Protein AF-A0A9E3WRV5-F1 (afdb_monomer)

Mean predicted aligned error: 11.71 Å

Radius of gyration: 18.91 Å; Cα contacts (8 Å, |Δi|>4): 228; chains: 1; bounding box: 43×29×55 Å

Nearest PDB structures (foldseek):
  6a8j-assembly2_B  TM=4.230E-01  e=2.721E+00  Vibrio vulnificus CMCP6
  7ctg-assembly1_C  TM=2.902E-01  e=8.979E+00  Homo sapiens
  6a7h-assembly3_C  TM=2.478E-01  e=7.919E+00  Vibrio vulnificus CMCP6

pLDDT: mean 77.89, std 11.65, range [31.92, 94.94]

Structure (mmCIF, N/CA/C/O backbone):
data_AF-A0A9E3WRV5-F1
#
_entry.id   AF-A0A9E3WRV5-F1
#
loop_
_atom_site.group_PDB
_atom_site.id
_atom_site.type_symbol
_atom_site.label_atom_id
_atom_site.label_alt_id
_atom_site.label_comp_id
_atom_site.label_asym_id
_atom_site.label_entity_id
_atom_site.label_seq_id
_atom_site.pdbx_PDB_ins_code
_atom_site.Cartn_x
_atom_site.Cartn_y
_atom_site.Cartn_z
_atom_site.occupancy
_atom_site.B_iso_or_equiv
_atom_site.auth_seq_id
_atom_site.auth_comp_id
_atom_site.auth_asym_id
_atom_site.auth_atom_id
_atom_site.pdbx_PDB_model_num
ATOM 1 N N . MET A 1 1 ? -12.902 11.807 23.029 1.00 71.88 1 MET A N 1
ATOM 2 C CA . MET A 1 1 ? -11.626 11.174 23.440 1.00 71.88 1 MET A CA 1
ATOM 3 C C . MET A 1 1 ? -11.431 9.796 22.808 1.00 71.88 1 MET A C 1
ATOM 5 O O . MET A 1 1 ? -10.416 9.598 22.161 1.00 71.88 1 MET A O 1
ATOM 9 N N . TRP A 1 2 ? -12.408 8.885 22.897 1.00 63.72 2 TRP A N 1
ATOM 10 C CA . TRP A 1 2 ? -12.327 7.531 22.317 1.00 63.72 2 TRP A CA 1
ATOM 11 C C . TRP A 1 2 ? -11.948 7.490 20.822 1.00 63.72 2 TRP A C 1
ATOM 13 O O . TRP A 1 2 ? -11.078 6.724 20.426 1.00 63.72 2 TRP A O 1
ATOM 23 N N . MET A 1 3 ? -12.528 8.393 20.022 1.00 65.38 3 MET A N 1
ATOM 24 C CA . MET A 1 3 ? -12.211 8.593 18.598 1.00 65.38 3 MET A CA 1
ATOM 25 C C . MET A 1 3 ? -10.709 8.819 18.340 1.00 65.38 3 MET A C 1
ATOM 27 O O . MET A 1 3 ? -10.126 8.177 17.474 1.00 65.38 3 MET A O 1
ATOM 31 N N . PHE A 1 4 ? -10.075 9.689 19.135 1.00 61.91 4 PHE A N 1
ATOM 32 C CA . PHE A 1 4 ? -8.654 10.028 19.013 1.00 61.91 4 PHE A CA 1
ATOM 33 C C . PHE A 1 4 ? -7.740 8.915 19.526 1.00 61.91 4 PHE A C 1
ATOM 35 O O . PHE A 1 4 ? -6.688 8.678 18.947 1.00 61.91 4 PHE A O 1
ATOM 42 N N . LEU A 1 5 ? -8.150 8.214 20.587 1.00 65.19 5 LEU A N 1
ATOM 43 C CA . LEU A 1 5 ? -7.368 7.118 21.164 1.00 65.19 5 LEU A CA 1
ATOM 44 C C . LEU A 1 5 ? -7.330 5.883 20.258 1.00 65.19 5 LEU A C 1
ATOM 46 O O . LEU A 1 5 ? -6.337 5.165 20.253 1.00 65.19 5 LEU A O 1
ATOM 50 N N . GLN A 1 6 ? -8.409 5.629 19.517 1.00 58.50 6 GLN A N 1
ATOM 51 C CA . GLN A 1 6 ? -8.554 4.425 18.694 1.00 58.50 6 GLN A CA 1
ATOM 52 C C . GLN A 1 6 ? -8.394 4.689 17.190 1.00 58.50 6 GLN A C 1
ATOM 54 O O . GLN A 1 6 ? -8.377 3.741 16.409 1.00 58.50 6 GLN A O 1
ATOM 59 N N . GLY A 1 7 ? -8.287 5.953 16.762 1.00 58.28 7 GLY A N 1
ATOM 60 C CA . GLY A 1 7 ? -8.178 6.306 15.342 1.00 58.28 7 GLY A CA 1
ATOM 61 C C . GLY A 1 7 ? -9.382 5.835 14.517 1.00 58.28 7 GLY A C 1
ATOM 62 O O . GLY A 1 7 ? -9.233 5.370 13.388 1.00 58.28 7 GLY A O 1
ATOM 63 N N . VAL A 1 8 ? -10.579 5.892 15.103 1.00 68.94 8 VAL A N 1
ATOM 64 C CA . VAL A 1 8 ? -11.831 5.447 14.472 1.00 68.94 8 VAL A CA 1
ATOM 65 C C . VAL A 1 8 ? -12.745 6.632 14.181 1.00 68.94 8 VAL A C 1
ATOM 67 O O . VAL A 1 8 ? -12.548 7.709 14.734 1.00 68.94 8 VAL A O 1
ATOM 70 N N . SER A 1 9 ? -13.758 6.448 13.331 1.00 71.38 9 SER A N 1
ATOM 71 C CA . SER A 1 9 ? -14.771 7.480 13.094 1.00 71.38 9 SER A CA 1
ATOM 72 C C . SER A 1 9 ? -15.600 7.762 14.356 1.00 71.38 9 SER A C 1
ATOM 74 O O . SER A 1 9 ? -15.643 6.960 15.294 1.00 71.38 9 SER A O 1
ATOM 76 N N . ASN A 1 10 ? -16.313 8.891 14.378 1.00 79.88 10 ASN A N 1
ATOM 77 C CA . ASN A 1 10 ? -17.213 9.223 15.487 1.00 79.88 10 ASN A CA 1
ATOM 78 C C . ASN A 1 10 ? -18.332 8.175 15.655 1.00 79.88 10 ASN A C 1
ATOM 80 O O . ASN A 1 10 ? -18.650 7.766 16.769 1.00 79.88 10 ASN A O 1
ATOM 84 N N . VAL A 1 11 ? -18.880 7.677 14.540 1.00 83.00 11 VAL A N 1
ATOM 85 C CA . VAL A 1 11 ? -19.922 6.639 14.538 1.00 83.00 11 VAL A CA 1
ATOM 86 C C . VAL A 1 11 ? -19.380 5.340 15.131 1.00 83.00 11 VAL A C 1
ATOM 88 O O . VAL A 1 11 ? -20.021 4.738 15.991 1.00 83.00 11 VAL A O 1
ATOM 91 N N . ARG A 1 12 ? -18.168 4.934 14.742 1.00 80.94 12 ARG A N 1
ATOM 92 C CA . ARG A 1 12 ? -17.513 3.745 15.289 1.00 80.94 12 ARG A CA 1
ATOM 93 C C . ARG A 1 12 ? -17.199 3.893 16.774 1.00 80.94 12 ARG A C 1
ATOM 95 O O . ARG A 1 12 ? -17.491 2.983 17.542 1.00 80.94 12 ARG A O 1
ATOM 102 N N . ALA A 1 13 ? -16.663 5.044 17.180 1.00 84.19 13 ALA A N 1
ATOM 103 C CA . ALA A 1 13 ? -16.373 5.333 18.579 1.00 84.19 13 ALA A CA 1
ATOM 104 C C . ALA A 1 13 ? -17.634 5.243 19.447 1.00 84.19 13 ALA A C 1
ATOM 106 O O . ALA A 1 13 ? -17.593 4.650 20.522 1.00 84.19 13 ALA A O 1
ATOM 107 N N . LEU A 1 14 ? -18.756 5.786 18.969 1.00 91.19 14 LEU A N 1
ATOM 108 C CA . LEU A 1 14 ? -20.033 5.736 19.674 1.00 91.19 14 LEU A CA 1
ATOM 109 C C . LEU A 1 14 ? -20.549 4.299 19.815 1.00 91.19 14 LEU A C 1
ATOM 111 O O . LEU A 1 14 ? -20.960 3.907 20.904 1.00 91.19 14 LEU A O 1
ATOM 115 N N . LEU A 1 15 ? -20.475 3.497 18.748 1.00 88.31 15 LEU A N 1
ATOM 116 C CA . LEU A 1 15 ? -20.887 2.089 18.771 1.00 88.31 15 LEU A CA 1
ATOM 117 C C . LEU A 1 15 ? -19.994 1.226 19.674 1.00 88.31 15 LEU A C 1
ATOM 119 O O . LEU A 1 15 ? -20.498 0.342 20.366 1.00 88.31 15 LEU A O 1
ATOM 123 N N . ASP A 1 16 ? -18.688 1.494 19.701 1.00 85.00 16 ASP A N 1
ATOM 124 C CA . ASP A 1 16 ? -17.740 0.796 20.572 1.00 85.00 16 ASP A CA 1
ATOM 125 C C . ASP A 1 16 ? -17.969 1.147 22.051 1.00 85.00 16 ASP A C 1
ATOM 127 O O . ASP A 1 16 ? -18.004 0.249 22.891 1.00 85.00 16 ASP A O 1
ATOM 131 N N . VAL A 1 17 ? -18.207 2.424 22.374 1.00 92.12 17 VAL A N 1
ATOM 132 C CA . VAL A 1 17 ? -18.526 2.864 23.744 1.00 92.12 17 VAL A CA 1
ATOM 133 C C . VAL A 1 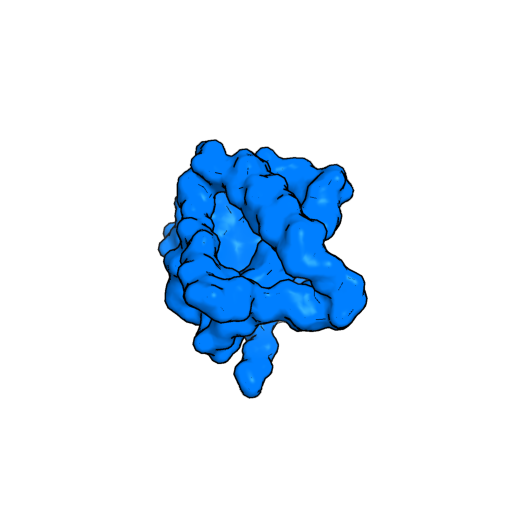17 ? -19.883 2.324 24.204 1.00 92.12 17 VAL A C 1
ATOM 135 O O . VAL A 1 17 ? -19.992 1.835 25.325 1.00 92.12 17 VAL A O 1
ATOM 138 N N . ALA A 1 18 ? -20.909 2.353 23.349 1.00 92.25 18 ALA A N 1
ATOM 139 C CA . ALA A 1 18 ? -22.233 1.826 23.681 1.00 92.25 18 ALA A CA 1
ATOM 140 C C . ALA A 1 18 ? -22.197 0.322 23.999 1.00 92.25 18 ALA A C 1
ATOM 142 O O . ALA A 1 18 ? -22.876 -0.128 24.920 1.00 92.25 18 ALA A O 1
ATOM 143 N N . ALA A 1 19 ? -21.376 -0.449 23.283 1.00 90.19 19 ALA A N 1
ATOM 144 C CA . ALA A 1 19 ? -21.177 -1.866 23.569 1.00 90.19 19 ALA A CA 1
ATOM 145 C C . ALA A 1 19 ? -20.390 -2.105 24.864 1.00 90.19 19 ALA A C 1
ATOM 147 O O . ALA A 1 19 ? -20.787 -2.935 25.676 1.00 90.19 19 ALA A O 1
ATOM 148 N N . LEU A 1 20 ? -19.320 -1.337 25.096 1.00 91.31 20 LEU A N 1
ATOM 149 C CA . LEU A 1 20 ? -18.523 -1.399 26.329 1.00 91.31 20 LEU A CA 1
ATOM 150 C C . LEU A 1 20 ? -19.342 -1.103 27.587 1.00 91.31 20 LEU A C 1
ATOM 152 O O . LEU A 1 20 ? -19.121 -1.718 28.625 1.00 91.31 20 LEU A O 1
ATOM 156 N N . LEU A 1 21 ? -20.289 -0.174 27.487 1.00 94.94 21 LEU A N 1
ATOM 157 C CA . LEU A 1 21 ? -21.188 0.195 28.578 1.00 94.94 21 LEU A CA 1
ATOM 158 C C . LEU A 1 21 ? -22.405 -0.740 28.704 1.00 94.94 21 LEU A C 1
ATOM 160 O O . LEU A 1 21 ? -23.253 -0.518 29.561 1.00 94.94 21 LEU A O 1
ATOM 164 N N . GLY A 1 22 ? -22.518 -1.767 27.856 1.00 93.50 22 GLY A N 1
ATOM 165 C CA . GLY A 1 22 ? -23.618 -2.734 27.894 1.00 93.50 22 GLY A CA 1
ATOM 166 C C . GLY A 1 22 ? -24.945 -2.229 27.317 1.00 93.50 22 GLY A C 1
ATOM 167 O O . GLY A 1 22 ? -25.938 -2.950 27.364 1.00 93.50 22 GLY A O 1
ATOM 168 N N . PHE A 1 23 ? -24.981 -1.033 26.722 1.00 94.81 23 PHE A N 1
ATOM 169 C CA . PHE A 1 23 ? -26.164 -0.521 26.015 1.00 94.81 23 PHE A CA 1
ATOM 170 C C . PHE A 1 23 ? -26.397 -1.214 24.669 1.00 94.81 23 PHE A C 1
ATOM 172 O O . PHE A 1 23 ? -27.469 -1.083 24.077 1.00 94.81 23 PHE A O 1
ATOM 179 N N . LEU A 1 24 ? -25.395 -1.936 24.167 1.00 93.88 24 LEU A N 1
ATOM 180 C CA . LEU A 1 24 ? -25.438 -2.593 22.872 1.00 93.88 24 LEU A CA 1
ATOM 181 C C . LEU A 1 24 ? -24.923 -4.029 22.981 1.00 93.88 24 LEU A C 1
ATOM 183 O O . LEU A 1 24 ? -23.784 -4.260 23.377 1.00 93.88 24 LEU A O 1
ATOM 187 N N . SER A 1 25 ? -25.753 -4.999 22.594 1.00 91.19 25 SER A N 1
ATOM 188 C CA . SER A 1 25 ? -25.327 -6.394 22.479 1.00 91.19 25 SER A CA 1
ATOM 189 C C . SER A 1 25 ? -24.408 -6.584 21.270 1.00 91.19 25 SER A C 1
ATOM 191 O O . SER A 1 25 ? -24.525 -5.872 20.269 1.00 91.19 25 SER A O 1
ATOM 193 N N . GLU A 1 26 ? -23.516 -7.574 21.323 1.00 82.06 26 GLU A N 1
ATO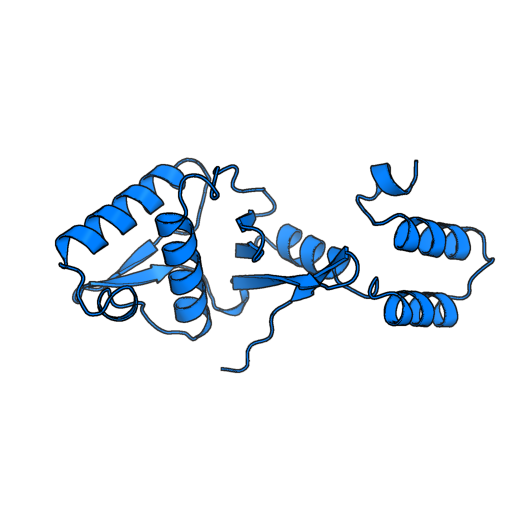M 194 C CA . GLU A 1 26 ? -22.582 -7.847 20.223 1.00 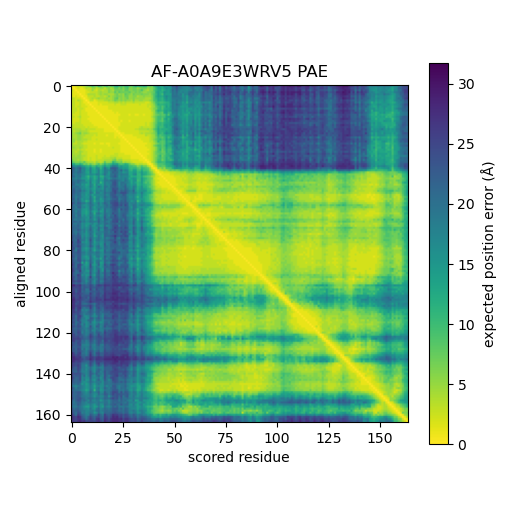82.06 26 GLU A CA 1
ATOM 195 C C . GLU A 1 26 ? -23.270 -8.110 18.863 1.00 82.06 26 GLU A C 1
ATOM 197 O O . GLU A 1 26 ? -22.784 -7.598 17.846 1.00 82.06 26 GLU A O 1
ATOM 202 N N . PRO A 1 27 ? -24.429 -8.806 18.792 1.00 85.19 27 PRO A N 1
ATOM 203 C CA . PRO A 1 27 ? -25.188 -8.931 17.547 1.00 85.19 27 PRO A CA 1
ATOM 204 C C . PRO A 1 27 ? -25.662 -7.579 16.995 1.00 85.19 27 PRO A C 1
ATOM 206 O O . PRO A 1 27 ? -25.490 -7.305 15.805 1.00 85.19 27 PRO A O 1
ATOM 209 N N . ASN A 1 28 ? -26.195 -6.705 17.854 1.00 88.25 28 ASN A N 1
ATOM 210 C CA . ASN A 1 28 ? -26.705 -5.389 17.460 1.00 88.25 28 ASN A CA 1
ATOM 211 C C . ASN A 1 28 ? -25.574 -4.442 17.066 1.00 88.25 28 ASN A C 1
ATOM 213 O O . ASN A 1 28 ? -25.690 -3.709 16.087 1.00 88.25 28 ASN A O 1
ATOM 217 N N . ARG A 1 29 ? -24.447 -4.510 17.776 1.00 86.88 29 ARG A N 1
ATOM 218 C CA . ARG A 1 29 ? -23.209 -3.820 17.418 1.00 86.88 29 ARG A CA 1
ATOM 219 C C . ARG A 1 29 ? -22.721 -4.248 16.044 1.00 86.88 29 ARG A C 1
ATOM 221 O O . ARG A 1 29 ? -22.510 -3.408 15.178 1.00 86.88 29 ARG A O 1
ATOM 228 N N . SER A 1 30 ? -22.586 -5.549 15.819 1.00 74.56 30 SER A N 1
ATOM 229 C CA . SER A 1 30 ? -22.133 -6.107 14.544 1.00 74.56 30 SER A CA 1
ATOM 230 C C . SER A 1 30 ? -23.066 -5.763 13.384 1.00 74.56 30 SER A C 1
ATOM 232 O O . SER A 1 30 ? -22.606 -5.587 12.252 1.00 74.56 30 SER A O 1
ATOM 234 N N . TRP A 1 31 ? -24.371 -5.683 13.641 1.00 84.56 31 TRP A N 1
ATOM 235 C CA . TRP A 1 31 ? -25.349 -5.215 12.666 1.00 84.56 31 TRP A CA 1
ATOM 236 C C . TRP A 1 31 ? -25.206 -3.712 12.397 1.00 84.56 31 TRP A C 1
ATOM 238 O O . TRP A 1 31 ? -25.084 -3.328 11.237 1.00 84.56 31 TRP A O 1
ATOM 248 N N . LEU A 1 32 ? -25.128 -2.871 13.435 1.00 86.12 32 LEU A N 1
ATOM 249 C CA . LEU A 1 32 ? -24.990 -1.416 13.297 1.00 86.12 32 LEU A CA 1
ATOM 250 C C . LEU A 1 32 ? -23.705 -1.032 12.576 1.00 86.12 32 LEU A C 1
ATOM 252 O O . LEU A 1 32 ? -23.750 -0.211 11.671 1.00 86.12 32 LEU A O 1
ATOM 256 N N . LEU A 1 33 ? -22.586 -1.674 12.908 1.00 80.25 33 LEU A N 1
ATOM 257 C CA . LEU A 1 33 ? -21.322 -1.479 12.206 1.00 80.25 33 LEU A CA 1
ATOM 258 C C . LEU A 1 33 ? -21.466 -1.789 10.712 1.00 80.25 33 LEU A C 1
ATOM 260 O O . LEU A 1 33 ? -20.961 -1.050 9.873 1.00 80.25 33 LEU A O 1
ATOM 264 N N . ARG A 1 34 ? -22.191 -2.853 10.349 1.00 71.19 34 ARG A N 1
ATOM 265 C CA . ARG A 1 34 ? -22.457 -3.177 8.939 1.00 71.19 34 ARG A CA 1
ATOM 266 C C . ARG A 1 34 ? -23.371 -2.146 8.289 1.00 71.19 34 ARG A C 1
ATOM 268 O O . ARG A 1 34 ? -23.066 -1.678 7.197 1.00 71.19 34 ARG A O 1
ATOM 275 N N . ALA A 1 35 ? -24.442 -1.753 8.971 1.00 73.25 35 ALA A N 1
ATOM 276 C CA . ALA A 1 35 ? -25.407 -0.775 8.482 1.00 73.25 35 ALA A CA 1
ATOM 277 C C . ALA A 1 35 ? -24.774 0.608 8.248 1.00 73.25 35 ALA A C 1
ATOM 279 O O . ALA A 1 35 ? -25.118 1.297 7.285 1.00 73.25 35 ALA A O 1
ATOM 280 N N . THR A 1 36 ? -23.818 1.006 9.088 1.00 74.81 36 THR A N 1
ATOM 281 C CA . THR A 1 36 ? -23.113 2.288 8.980 1.00 74.81 36 THR A CA 1
ATOM 282 C C . THR A 1 36 ? -21.896 2.236 8.055 1.00 74.81 36 THR A C 1
ATOM 284 O O . THR A 1 36 ? -21.396 3.288 7.670 1.00 74.81 36 THR A O 1
ATOM 287 N N . GLY A 1 37 ? -21.462 1.049 7.616 1.00 62.84 37 GLY A N 1
ATOM 288 C CA . GLY A 1 37 ? -20.239 0.874 6.819 1.00 62.84 37 GLY A CA 1
ATOM 289 C C . GLY A 1 37 ? -18.950 0.882 7.653 1.00 62.84 37 GLY A C 1
ATOM 290 O O . GLY A 1 37 ? -17.857 0.887 7.101 1.00 62.84 37 GLY A O 1
ATOM 291 N N . GLU A 1 38 ? -19.081 0.839 8.977 1.00 70.56 38 GLU A N 1
ATOM 292 C CA . GLU A 1 38 ? -17.997 0.759 9.965 1.00 70.56 38 GLU A CA 1
ATOM 293 C C . GLU A 1 38 ? -17.574 -0.688 10.272 1.00 70.56 38 GLU A C 1
ATOM 295 O O . GLU A 1 38 ? -16.683 -0.952 11.091 1.00 70.56 38 GLU A O 1
ATOM 300 N N . ALA A 1 39 ? -18.235 -1.661 9.646 1.00 61.53 39 ALA A N 1
ATOM 301 C CA . ALA A 1 39 ? -17.869 -3.061 9.712 1.00 61.53 39 ALA A CA 1
ATOM 302 C C . ALA A 1 39 ? -16.649 -3.317 8.833 1.00 61.53 39 ALA A C 1
ATOM 304 O O . ALA A 1 39 ? -16.747 -3.481 7.622 1.00 61.53 39 ALA A O 1
ATOM 305 N N . GLY A 1 40 ? -15.493 -3.404 9.481 1.00 54.81 40 GLY A N 1
ATOM 306 C CA . GLY A 1 40 ? -14.342 -4.125 8.946 1.00 54.81 40 GLY A CA 1
ATOM 307 C C . GLY A 1 40 ? -13.254 -3.278 8.308 1.00 54.81 40 GLY A C 1
ATOM 308 O O . GLY A 1 40 ? -12.164 -3.807 8.122 1.00 54.81 40 GLY A O 1
ATOM 309 N N . GLY A 1 41 ? -13.463 -1.985 8.059 1.00 56.06 41 GLY A N 1
ATOM 310 C CA . GLY A 1 41 ? -12.504 -1.275 7.219 1.00 56.06 41 GLY A CA 1
ATOM 311 C C . GLY A 1 41 ? -11.172 -0.916 7.872 1.00 56.06 41 GLY A C 1
ATOM 312 O O . GLY A 1 41 ? -10.104 -1.232 7.350 1.00 56.06 41 GLY A O 1
ATOM 313 N N . ASN A 1 42 ? -11.213 -0.339 9.073 1.00 63.19 42 ASN A N 1
ATOM 314 C CA . ASN A 1 42 ? -9.981 0.008 9.785 1.00 63.19 42 ASN A CA 1
ATOM 315 C C . ASN A 1 42 ? -9.351 -1.210 10.463 1.00 63.19 42 ASN A C 1
ATOM 317 O O . ASN A 1 42 ? -8.136 -1.283 10.549 1.00 63.19 42 ASN A O 1
ATOM 321 N N . ALA A 1 43 ? -10.137 -2.195 10.908 1.00 65.06 43 ALA A N 1
ATOM 322 C CA . ALA A 1 43 ? -9.590 -3.379 11.572 1.00 65.06 43 ALA A CA 1
ATOM 323 C C . ALA A 1 43 ? -8.803 -4.279 10.604 1.00 65.06 43 ALA A C 1
ATOM 325 O O . ALA A 1 43 ? -7.703 -4.707 10.946 1.00 65.06 43 ALA A O 1
ATOM 326 N N . GLN A 1 44 ? -9.320 -4.518 9.391 1.00 71.19 44 GLN A N 1
ATOM 327 C CA . GLN A 1 44 ? -8.593 -5.271 8.362 1.00 71.19 44 GLN A CA 1
ATOM 328 C C . GLN A 1 44 ? -7.370 -4.507 7.869 1.00 71.19 44 GLN A C 1
ATOM 330 O O . GLN A 1 44 ? -6.305 -5.103 7.752 1.00 71.19 44 GLN A O 1
ATOM 335 N N . LEU A 1 45 ? -7.489 -3.190 7.658 1.00 76.25 45 LEU A N 1
ATOM 336 C CA . LEU A 1 45 ? -6.343 -2.347 7.329 1.00 76.25 45 LEU A CA 1
ATOM 337 C C . LEU A 1 45 ? -5.269 -2.413 8.427 1.00 76.25 45 LEU A C 1
ATOM 339 O O . LEU A 1 45 ? -4.104 -2.649 8.138 1.00 76.25 45 LEU A O 1
ATOM 343 N N . GLN A 1 46 ? -5.649 -2.267 9.695 1.00 76.94 46 GLN A N 1
ATOM 344 C CA . GLN A 1 46 ? -4.717 -2.339 10.822 1.00 76.94 46 GLN A CA 1
ATOM 345 C C . GLN A 1 46 ? -4.095 -3.730 10.965 1.00 76.94 46 GLN A C 1
ATOM 347 O O . GLN A 1 46 ? -2.908 -3.843 11.256 1.00 76.94 46 GLN A O 1
ATOM 352 N N . GLN A 1 47 ? -4.858 -4.797 10.733 1.00 78.88 47 GLN A N 1
ATOM 353 C CA . GLN A 1 47 ? -4.329 -6.159 10.731 1.00 78.88 47 GLN A CA 1
ATOM 354 C C . GLN A 1 47 ? -3.353 -6.382 9.568 1.00 78.88 47 GLN A C 1
ATOM 356 O O . GLN A 1 47 ? -2.287 -6.956 9.776 1.00 78.88 47 GLN A O 1
ATOM 361 N N . ALA A 1 48 ? -3.670 -5.870 8.379 1.00 83.12 48 ALA A N 1
ATOM 362 C CA . ALA A 1 48 ? -2.804 -5.887 7.205 1.00 83.12 48 ALA A CA 1
ATOM 363 C C . ALA A 1 48 ? -1.494 -5.127 7.461 1.00 83.12 48 ALA A C 1
ATOM 365 O O . ALA A 1 48 ? -0.413 -5.668 7.235 1.00 83.12 48 ALA A O 1
ATOM 366 N N . ILE A 1 49 ? -1.577 -3.922 8.027 1.00 84.19 49 ILE A N 1
ATOM 367 C CA . ILE A 1 49 ? -0.416 -3.123 8.436 1.00 84.19 49 ILE A CA 1
ATOM 368 C C . ILE A 1 49 ? 0.426 -3.913 9.449 1.00 84.19 49 ILE A C 1
ATOM 370 O O . ILE A 1 49 ? 1.620 -4.110 9.230 1.00 84.19 49 ILE A O 1
ATOM 374 N N . LYS A 1 50 ? -0.190 -4.452 10.510 1.00 82.12 50 LYS A N 1
ATOM 375 C CA . LYS A 1 50 ? 0.501 -5.247 11.544 1.00 82.12 50 LYS A CA 1
ATOM 376 C C . LYS A 1 50 ? 1.135 -6.531 11.014 1.00 82.12 50 LYS A C 1
ATOM 378 O O . LYS A 1 50 ? 2.171 -6.934 11.527 1.00 82.12 50 LYS A O 1
ATOM 383 N N . SER A 1 51 ? 0.544 -7.161 9.999 1.00 84.12 51 SER A N 1
ATOM 384 C CA . SER A 1 51 ? 1.107 -8.361 9.362 1.00 84.12 51 SER A CA 1
ATOM 385 C C . SER A 1 51 ? 2.423 -8.088 8.626 1.00 84.12 51 SER A C 1
ATOM 387 O O . SER 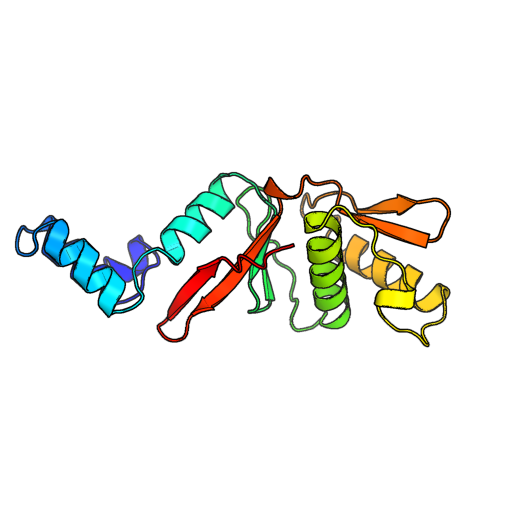A 1 51 ? 3.166 -9.013 8.315 1.00 84.12 51 SER A O 1
ATOM 389 N N . GLY A 1 52 ? 2.718 -6.814 8.352 1.00 83.75 52 GLY A N 1
ATOM 390 C CA . GLY A 1 52 ? 3.908 -6.385 7.632 1.00 83.75 52 GLY A CA 1
ATOM 391 C C . GLY A 1 52 ? 3.798 -6.481 6.110 1.00 83.75 52 GLY A C 1
ATOM 392 O O . GLY A 1 52 ? 4.790 -6.234 5.423 1.00 83.75 52 GLY A O 1
ATOM 393 N N . ALA A 1 53 ? 2.607 -6.789 5.591 1.00 88.81 53 ALA A N 1
ATOM 394 C CA . ALA A 1 53 ? 2.291 -6.751 4.169 1.00 88.81 53 ALA A CA 1
ATOM 395 C C . ALA A 1 53 ? 2.515 -5.353 3.558 1.00 88.81 53 ALA A C 1
ATOM 397 O O . ALA A 1 53 ? 2.526 -4.331 4.252 1.00 88.81 53 ALA A O 1
ATOM 398 N N . LEU A 1 54 ? 2.672 -5.311 2.234 1.00 89.50 54 LEU A N 1
ATOM 399 C CA . LEU A 1 54 ? 2.582 -4.085 1.453 1.00 89.50 54 LEU A CA 1
ATOM 400 C C . LEU A 1 54 ? 1.112 -3.718 1.296 1.00 89.50 54 LEU A C 1
ATOM 402 O O . LEU A 1 54 ? 0.350 -4.416 0.626 1.00 89.50 54 LEU A O 1
ATOM 406 N N . VAL A 1 55 ? 0.731 -2.607 1.911 1.00 89.56 55 VAL A N 1
ATOM 407 C CA . VAL A 1 55 ? -0.637 -2.110 1.896 1.00 89.56 55 VAL A CA 1
ATOM 408 C C . VAL A 1 55 ? -0.698 -0.817 1.102 1.00 89.56 55 VAL A C 1
ATOM 410 O O . VAL A 1 55 ? -0.070 0.176 1.469 1.00 89.56 55 VAL A O 1
ATOM 413 N N . LEU A 1 56 ? -1.471 -0.826 0.020 1.00 88.69 56 LEU A N 1
ATOM 414 C CA . LEU A 1 56 ? -1.663 0.323 -0.857 1.00 88.69 56 LEU A CA 1
ATOM 415 C C . LEU A 1 56 ? -3.097 0.825 -0.759 1.00 88.69 56 LEU A C 1
ATOM 417 O O . LEU A 1 56 ? -4.044 0.090 -1.039 1.00 88.69 56 LEU A O 1
ATOM 421 N N . ILE A 1 57 ? -3.251 2.096 -0.405 1.00 86.25 57 ILE A N 1
ATOM 422 C CA . ILE A 1 57 ? -4.546 2.760 -0.321 1.00 86.25 57 ILE A CA 1
ATOM 423 C C . ILE A 1 57 ? -4.707 3.705 -1.508 1.00 86.25 57 ILE A C 1
ATOM 425 O O . ILE A 1 57 ? -3.815 4.494 -1.819 1.00 86.25 57 ILE A O 1
ATOM 429 N N . LYS A 1 58 ? -5.865 3.666 -2.173 1.00 81.00 58 LYS A N 1
ATOM 430 C CA . LYS A 1 58 ? -6.157 4.497 -3.357 1.00 81.00 58 LYS A CA 1
ATOM 431 C C . LYS A 1 58 ? -6.012 6.010 -3.113 1.00 81.00 58 LYS A C 1
ATOM 433 O O . LYS A 1 58 ? -5.744 6.747 -4.058 1.00 81.00 58 LYS A O 1
ATOM 438 N N . SER A 1 59 ? -6.124 6.464 -1.859 1.00 77.88 59 SER A N 1
ATOM 439 C CA . SER A 1 59 ? -5.834 7.837 -1.397 1.00 77.88 59 SER A CA 1
ATOM 440 C C . SER A 1 59 ? -4.373 8.271 -1.584 1.00 77.88 59 SER A C 1
ATOM 442 O O . SER A 1 59 ? -4.056 9.432 -1.336 1.00 77.88 59 SER A O 1
ATOM 444 N N . ARG A 1 60 ? -3.503 7.381 -2.079 1.00 82.88 60 ARG A N 1
ATOM 445 C CA . ARG A 1 60 ? -2.047 7.545 -2.185 1.00 82.88 60 ARG A CA 1
ATOM 446 C C . ARG A 1 60 ? -1.312 7.427 -0.860 1.00 82.88 60 ARG A C 1
ATOM 448 O O . ARG A 1 60 ? -0.333 8.125 -0.623 1.00 82.88 60 ARG A O 1
ATOM 455 N N . GLU A 1 61 ? -1.765 6.504 -0.024 1.00 84.94 61 GLU A N 1
ATOM 456 C CA . GLU A 1 61 ? -1.060 6.110 1.191 1.00 84.94 61 GLU A CA 1
ATOM 457 C C . GLU A 1 61 ? -0.489 4.707 1.001 1.00 84.94 61 GLU A C 1
ATOM 459 O O . GLU A 1 61 ? -1.136 3.818 0.443 1.00 84.94 61 GLU A O 1
ATOM 464 N N . CYS A 1 62 ? 0.743 4.511 1.453 1.00 87.69 62 CYS A N 1
ATOM 465 C CA . CYS A 1 62 ? 1.435 3.236 1.359 1.00 87.69 62 CYS A CA 1
ATOM 466 C C . CYS A 1 62 ? 1.976 2.862 2.728 1.00 87.69 62 CYS A C 1
ATOM 468 O O . CYS A 1 62 ? 2.695 3.649 3.339 1.00 87.69 62 CYS A O 1
ATOM 470 N N . TYR A 1 63 ? 1.702 1.640 3.166 1.00 88.00 63 TYR A N 1
ATOM 471 C CA . TYR A 1 63 ? 2.280 1.071 4.373 1.00 88.00 63 TYR A CA 1
ATOM 472 C C . TYR A 1 63 ? 3.086 -0.170 4.018 1.00 88.00 63 TYR A C 1
ATOM 474 O O . TYR A 1 63 ? 2.693 -0.956 3.156 1.00 88.00 63 TYR A O 1
ATOM 482 N N . PHE A 1 64 ? 4.216 -0.354 4.687 1.00 89.62 64 PHE A N 1
ATOM 483 C CA . PHE A 1 64 ? 5.030 -1.552 4.555 1.00 89.62 64 PHE A CA 1
ATOM 484 C C . PHE A 1 64 ? 5.670 -1.896 5.897 1.00 89.62 64 PHE A C 1
ATOM 486 O O . PHE A 1 64 ? 6.094 -0.995 6.622 1.00 89.62 64 PHE A O 1
ATOM 493 N N . LYS A 1 65 ? 5.724 -3.189 6.253 1.00 85.94 65 LYS A N 1
ATOM 494 C CA . LYS A 1 65 ? 6.266 -3.657 7.547 1.00 85.94 65 LYS A CA 1
ATOM 495 C C . LYS A 1 65 ? 5.673 -2.931 8.767 1.00 85.94 65 LYS A C 1
ATOM 497 O O . LYS A 1 65 ? 6.365 -2.683 9.748 1.00 85.94 65 LYS A O 1
ATOM 502 N N . GLY A 1 66 ? 4.394 -2.565 8.699 1.00 82.38 66 GLY A N 1
ATOM 503 C CA . GLY A 1 66 ? 3.708 -1.869 9.789 1.00 82.38 66 GLY A CA 1
ATOM 504 C C . GLY A 1 66 ? 3.944 -0.361 9.872 1.00 82.38 66 GLY A C 1
ATOM 505 O O . GLY A 1 66 ? 3.341 0.284 10.726 1.00 82.38 66 GLY A O 1
ATOM 506 N N . ALA A 1 67 ? 4.765 0.217 8.994 1.00 84.19 67 ALA A N 1
ATOM 507 C CA . ALA A 1 67 ? 5.080 1.642 8.988 1.00 84.19 67 ALA A CA 1
ATOM 508 C C . ALA A 1 67 ? 4.513 2.346 7.749 1.00 84.19 67 ALA A C 1
ATOM 510 O O . ALA A 1 67 ? 4.420 1.755 6.671 1.00 84.19 67 ALA A O 1
ATOM 511 N N . LEU A 1 68 ? 4.158 3.626 7.900 1.00 83.81 68 LEU A N 1
ATOM 512 C CA . LEU A 1 68 ? 3.815 4.486 6.771 1.00 83.81 68 LEU A CA 1
ATOM 513 C C . LEU A 1 68 ? 5.083 4.784 5.962 1.00 83.81 68 LEU A C 1
ATOM 515 O O . LEU A 1 68 ? 6.091 5.251 6.494 1.00 83.81 68 LEU A O 1
ATOM 519 N N . VAL A 1 69 ? 5.015 4.556 4.655 1.00 86.50 69 VAL A N 1
ATOM 520 C CA . VAL A 1 69 ? 6.042 4.988 3.712 1.00 86.50 69 VAL A CA 1
ATOM 521 C C . VAL A 1 69 ? 5.812 6.471 3.452 1.00 86.50 69 VAL A C 1
ATOM 523 O O . VAL A 1 69 ? 4.990 6.844 2.617 1.00 86.50 69 VAL A O 1
ATOM 526 N N . ASP A 1 70 ? 6.519 7.301 4.218 1.00 82.25 70 ASP A N 1
ATOM 527 C CA . ASP A 1 70 ? 6.378 8.763 4.272 1.00 82.25 70 ASP A CA 1
ATOM 528 C C . ASP A 1 70 ? 6.863 9.475 2.984 1.00 82.25 70 ASP A C 1
ATOM 530 O O . ASP A 1 70 ? 7.844 10.207 2.947 1.00 82.25 70 ASP A O 1
ATOM 534 N N . VAL A 1 71 ? 6.255 9.164 1.850 1.00 83.88 71 VAL A N 1
ATOM 535 C CA . VAL A 1 71 ? 6.562 9.783 0.560 1.00 83.88 71 VAL A CA 1
ATOM 536 C C . VAL A 1 71 ? 5.395 10.682 0.192 1.00 83.88 71 VAL A C 1
ATOM 538 O O . VAL A 1 71 ? 4.237 10.275 0.265 1.00 83.88 71 VAL A O 1
ATOM 541 N N . GLU A 1 72 ? 5.689 11.900 -0.262 1.00 83.75 72 GLU A N 1
ATOM 542 C CA . GLU A 1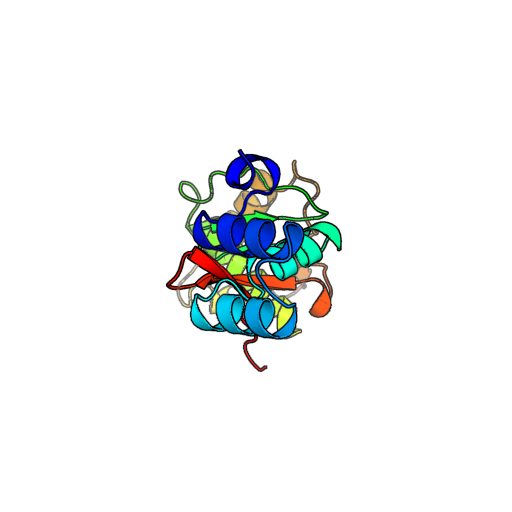 72 ? 4.679 12.816 -0.792 1.00 83.75 72 GLU A CA 1
ATOM 543 C C . GLU A 1 72 ? 4.186 12.343 -2.172 1.00 83.75 72 GLU A C 1
ATOM 545 O O . GLU A 1 72 ? 4.473 12.931 -3.220 1.00 83.75 72 GLU A O 1
ATOM 550 N N . TRP A 1 73 ? 3.409 11.262 -2.199 1.00 85.19 73 TRP A N 1
ATOM 551 C CA . TRP A 1 73 ? 2.910 10.630 -3.424 1.00 85.19 73 TRP A CA 1
ATOM 552 C C . TRP A 1 73 ? 2.084 11.574 -4.305 1.00 85.19 73 TRP A C 1
ATOM 554 O O . TRP A 1 73 ? 2.039 11.410 -5.524 1.00 85.19 73 TRP A O 1
ATOM 564 N N . ASN A 1 74 ? 1.491 12.616 -3.718 1.00 81.12 74 ASN A N 1
ATOM 565 C CA . ASN A 1 74 ? 0.798 13.672 -4.457 1.00 81.12 74 ASN A CA 1
ATOM 566 C C . ASN A 1 74 ? 1.725 14.485 -5.374 1.00 81.12 74 ASN A C 1
ATOM 568 O O . ASN A 1 74 ? 1.288 14.900 -6.450 1.00 81.12 74 ASN A O 1
ATOM 572 N N . ARG A 1 75 ? 2.995 14.678 -4.991 1.00 84.25 75 ARG A N 1
ATOM 573 C CA . ARG A 1 75 ? 4.020 15.321 -5.832 1.00 84.25 75 ARG A CA 1
ATOM 574 C C . ARG A 1 75 ? 4.653 14.342 -6.823 1.00 84.25 75 ARG A C 1
ATOM 576 O O . ARG A 1 75 ? 5.144 14.755 -7.870 1.00 84.25 75 ARG A O 1
ATOM 583 N N . HIS A 1 76 ? 4.571 13.041 -6.545 1.00 84.94 76 HIS A N 1
ATOM 584 C CA . HIS A 1 76 ? 5.164 11.969 -7.348 1.00 84.94 76 HIS A CA 1
ATOM 585 C C . HIS A 1 76 ? 4.114 11.042 -7.985 1.00 84.94 76 HIS A C 1
ATOM 587 O O . HIS A 1 76 ? 4.247 9.819 -7.928 1.00 84.94 76 HIS A O 1
ATOM 593 N N . LYS A 1 77 ? 3.085 11.614 -8.633 1.00 84.75 77 LYS A N 1
ATOM 594 C CA . LYS A 1 77 ? 1.944 10.872 -9.218 1.00 84.75 77 LYS A CA 1
ATOM 595 C C . LYS A 1 77 ? 2.367 9.707 -10.119 1.00 84.75 77 LYS A C 1
ATOM 597 O O . LYS A 1 77 ? 1.907 8.590 -9.922 1.00 84.75 77 LYS A O 1
ATOM 602 N N . ASN A 1 78 ? 3.312 9.940 -11.029 1.00 85.31 78 ASN A N 1
ATOM 603 C CA . ASN A 1 78 ? 3.786 8.905 -11.955 1.00 85.31 78 ASN A CA 1
ATOM 604 C C . ASN A 1 78 ? 4.500 7.750 -11.229 1.00 85.31 78 ASN A C 1
ATOM 606 O O . ASN A 1 78 ? 4.416 6.601 -11.656 1.00 85.31 78 ASN A O 1
ATOM 610 N N . SER A 1 79 ? 5.215 8.044 -10.136 1.00 87.06 79 SER A N 1
ATOM 611 C CA . SER A 1 79 ? 5.868 7.016 -9.315 1.00 87.06 79 SER A CA 1
ATOM 612 C C . SER A 1 79 ? 4.838 6.213 -8.523 1.00 87.06 79 SER A C 1
ATOM 614 O O . SER A 1 79 ? 4.973 4.998 -8.412 1.00 87.06 79 SER A O 1
ATOM 616 N N . TRP A 1 80 ? 3.797 6.880 -8.012 1.00 88.38 80 TRP A N 1
ATOM 617 C CA . TRP A 1 80 ? 2.667 6.228 -7.352 1.00 88.38 80 TRP A CA 1
ATOM 618 C C . TRP A 1 80 ? 1.923 5.279 -8.298 1.00 88.38 80 TRP A C 1
ATOM 620 O O . TRP A 1 80 ? 1.686 4.125 -7.957 1.00 88.38 80 TRP A O 1
ATOM 630 N N . GLU A 1 81 ? 1.585 5.743 -9.500 1.00 86.75 81 GLU A N 1
ATOM 631 C CA . GLU A 1 81 ? 0.894 4.934 -10.509 1.00 86.75 81 GLU A CA 1
ATOM 632 C C . GLU A 1 81 ? 1.728 3.721 -10.921 1.00 86.75 81 GLU A C 1
ATOM 634 O O . GLU A 1 81 ? 1.209 2.607 -10.974 1.00 86.75 81 GLU A O 1
ATOM 639 N N . LEU A 1 82 ? 3.036 3.910 -11.129 1.00 86.62 82 LEU A N 1
ATOM 640 C CA . LEU A 1 82 ? 3.951 2.805 -11.403 1.00 86.62 82 LEU A CA 1
ATOM 641 C C . LEU A 1 82 ? 3.965 1.786 -10.259 1.00 86.62 82 LEU A C 1
ATOM 643 O O . LEU A 1 82 ? 3.880 0.587 -10.515 1.00 86.62 82 LEU A O 1
ATOM 647 N N . LEU A 1 83 ? 4.048 2.244 -9.006 1.00 88.88 83 LEU A N 1
ATOM 648 C CA . LEU A 1 83 ? 4.014 1.363 -7.841 1.00 88.88 83 LEU A CA 1
ATOM 649 C C . LEU A 1 83 ? 2.702 0.572 -7.769 1.00 88.88 83 LEU A C 1
ATOM 651 O O . LEU A 1 83 ? 2.716 -0.635 -7.528 1.00 88.88 83 LEU A O 1
ATOM 655 N N . TRP A 1 84 ? 1.578 1.241 -8.008 1.00 89.12 84 TRP A N 1
ATOM 656 C CA . TRP A 1 84 ? 0.262 0.616 -8.009 1.00 89.12 84 TRP A CA 1
ATOM 657 C C . TRP A 1 84 ? 0.156 -0.477 -9.078 1.00 89.12 84 TRP A C 1
ATOM 659 O O . TRP A 1 84 ? -0.253 -1.599 -8.777 1.00 89.12 84 TRP A O 1
ATOM 669 N N . MET A 1 85 ? 0.586 -0.188 -10.309 1.00 87.31 85 MET A N 1
ATOM 670 C CA . MET A 1 85 ? 0.605 -1.162 -11.407 1.00 87.31 85 MET A CA 1
ATOM 671 C C . MET A 1 85 ? 1.539 -2.342 -11.122 1.00 87.31 85 MET A C 1
ATOM 673 O O . MET A 1 85 ? 1.159 -3.491 -11.351 1.00 87.31 85 MET A O 1
ATOM 677 N N . LEU A 1 86 ? 2.734 -2.079 -10.579 1.00 88.12 86 LEU A N 1
ATOM 678 C CA . LEU A 1 86 ? 3.687 -3.117 -10.180 1.00 88.12 86 LEU A CA 1
ATOM 679 C C . LEU A 1 86 ? 3.075 -4.063 -9.152 1.00 88.12 86 LEU A C 1
ATOM 681 O O . LEU A 1 86 ? 3.149 -5.282 -9.311 1.00 88.12 86 LEU A O 1
ATOM 685 N N . ALA A 1 87 ? 2.449 -3.511 -8.116 1.00 88.75 87 ALA A N 1
ATOM 686 C CA . ALA A 1 87 ? 1.800 -4.296 -7.080 1.00 88.75 87 ALA A CA 1
ATOM 687 C C . ALA A 1 87 ? 0.632 -5.117 -7.645 1.00 88.75 87 ALA A C 1
ATOM 689 O O . ALA A 1 87 ? 0.471 -6.276 -7.273 1.00 88.75 87 ALA A O 1
ATOM 690 N N . GLN A 1 88 ? -0.161 -4.557 -8.567 1.00 87.25 88 GLN A N 1
ATOM 691 C CA . GLN A 1 88 ? -1.280 -5.272 -9.186 1.00 87.25 88 GLN A CA 1
ATOM 692 C C . GLN A 1 88 ? -0.799 -6.456 -10.025 1.00 87.25 88 GLN A C 1
ATOM 694 O O . GLN A 1 88 ? -1.310 -7.562 -9.865 1.00 87.25 88 GLN A O 1
ATOM 699 N N . ARG A 1 89 ? 0.209 -6.247 -10.881 1.00 87.12 89 ARG A N 1
ATOM 700 C CA . ARG A 1 89 ? 0.788 -7.325 -11.696 1.00 87.12 89 ARG A CA 1
ATOM 701 C C . ARG A 1 89 ? 1.455 -8.387 -10.833 1.00 87.12 89 ARG A C 1
ATOM 703 O O . ARG A 1 89 ? 1.200 -9.565 -11.048 1.00 87.12 89 ARG A O 1
ATOM 710 N N . THR A 1 90 ? 2.207 -7.975 -9.812 1.00 87.12 90 THR A N 1
ATOM 711 C CA . THR A 1 90 ? 2.842 -8.907 -8.867 1.00 87.12 90 THR A CA 1
ATOM 712 C C . THR A 1 90 ? 1.791 -9.735 -8.123 1.00 87.12 90 THR A C 1
ATOM 714 O O . THR A 1 90 ? 1.940 -10.948 -8.011 1.00 87.12 90 THR A O 1
ATOM 717 N N . LYS A 1 91 ? 0.683 -9.121 -7.681 1.00 85.38 91 LYS A N 1
ATOM 718 C CA . LYS A 1 91 ? -0.431 -9.838 -7.040 1.00 85.38 91 LYS A CA 1
ATOM 719 C C . LYS A 1 91 ? -1.109 -10.839 -7.981 1.00 85.38 91 LYS A C 1
ATOM 721 O O . LYS A 1 91 ? -1.520 -11.900 -7.533 1.00 85.38 91 LYS A O 1
ATOM 726 N N . ALA A 1 92 ? -1.179 -10.532 -9.273 1.00 83.50 92 ALA A N 1
ATOM 727 C CA . ALA A 1 92 ? -1.644 -11.462 -10.303 1.00 83.50 92 ALA A CA 1
ATOM 728 C C . ALA A 1 92 ? -0.592 -12.526 -10.697 1.00 83.50 92 ALA A C 1
ATOM 730 O O . ALA A 1 92 ?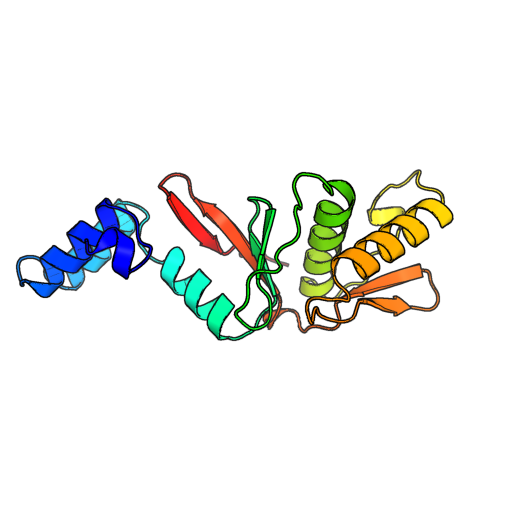 -0.846 -13.333 -11.587 1.00 83.50 92 ALA A O 1
ATOM 731 N N . GLY A 1 93 ? 0.594 -12.529 -10.075 1.00 82.00 93 GLY A N 1
ATOM 732 C CA . GLY A 1 93 ? 1.692 -13.450 -10.389 1.00 82.00 93 GLY A CA 1
ATOM 733 C C . GLY A 1 93 ? 2.467 -13.109 -11.668 1.00 82.00 93 GLY A C 1
ATOM 734 O O . GLY A 1 93 ? 3.262 -13.921 -12.137 1.00 82.00 93 GLY A O 1
ATOM 735 N N . GLY A 1 94 ? 2.243 -11.927 -12.245 1.00 84.50 94 GLY A N 1
ATOM 736 C CA . GLY A 1 94 ? 2.846 -11.485 -13.500 1.00 84.50 94 GLY A CA 1
ATOM 737 C C . GLY A 1 94 ? 3.978 -10.471 -13.333 1.00 84.50 94 GLY A C 1
ATOM 738 O O . GLY A 1 94 ? 4.167 -9.858 -12.280 1.00 84.50 94 GLY A O 1
ATOM 739 N N . TRP A 1 95 ? 4.700 -10.251 -14.430 1.00 85.38 95 TRP A N 1
ATOM 740 C CA . TRP A 1 95 ? 5.673 -9.170 -14.577 1.00 85.38 95 TRP A CA 1
ATOM 741 C C . TRP A 1 95 ? 5.000 -7.953 -15.212 1.00 85.38 95 TRP A C 1
ATOM 743 O O . TRP A 1 95 ? 4.157 -8.097 -16.096 1.00 85.38 95 TRP A O 1
ATOM 753 N N . LEU A 1 96 ? 5.369 -6.751 -14.773 1.00 83.44 96 LEU A N 1
ATOM 754 C CA . LEU A 1 96 ? 4.980 -5.516 -15.445 1.00 83.44 96 LEU A CA 1
ATOM 755 C C . LEU A 1 96 ? 5.988 -5.225 -16.557 1.00 83.44 96 LEU A C 1
ATOM 757 O O . LEU A 1 96 ? 7.161 -4.972 -16.269 1.00 83.44 96 LEU A O 1
ATOM 761 N N . SER A 1 97 ? 5.541 -5.235 -17.810 1.00 80.81 97 SER A N 1
ATOM 762 C CA . SER A 1 97 ? 6.335 -4.730 -18.926 1.00 80.81 97 SER A CA 1
ATOM 763 C C . SER A 1 97 ? 6.195 -3.215 -19.020 1.00 80.81 97 SER A C 1
ATOM 765 O O . SER A 1 97 ? 5.156 -2.640 -18.703 1.00 80.81 97 SER A O 1
ATOM 767 N N . PHE A 1 98 ? 7.218 -2.533 -19.525 1.00 70.56 98 PHE A N 1
ATOM 768 C CA . PHE A 1 98 ? 7.120 -1.100 -19.797 1.00 70.56 98 PHE A CA 1
ATOM 769 C C . PHE A 1 98 ? 6.059 -0.736 -20.837 1.00 70.56 98 PHE A C 1
ATOM 771 O O . PHE A 1 98 ? 5.498 0.355 -20.758 1.00 70.56 98 PHE A O 1
ATOM 778 N N . ARG A 1 99 ? 5.736 -1.658 -21.750 1.00 69.38 99 ARG A N 1
ATOM 779 C CA . ARG A 1 99 ? 4.629 -1.477 -22.698 1.00 69.38 99 ARG A CA 1
ATOM 780 C C . ARG A 1 99 ? 3.266 -1.431 -22.006 1.00 69.38 99 ARG A C 1
ATOM 782 O O . ARG A 1 99 ? 2.375 -0.764 -22.506 1.00 69.38 99 ARG A O 1
ATOM 789 N N . ASP A 1 100 ? 3.124 -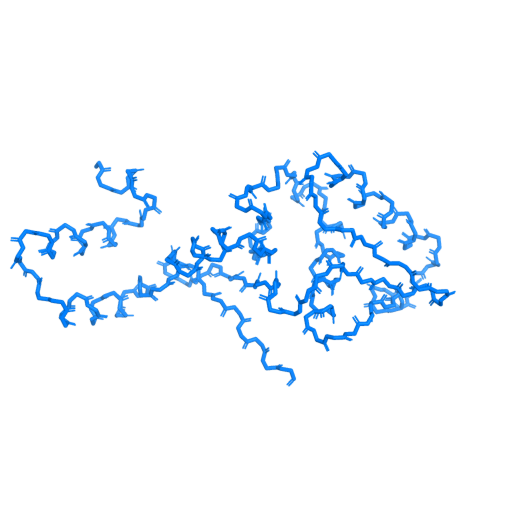2.079 -20.845 1.00 69.69 100 ASP A N 1
ATOM 790 C CA . ASP A 1 100 ? 1.890 -2.028 -20.048 1.00 69.69 100 ASP A CA 1
ATOM 791 C C . ASP A 1 100 ? 1.694 -0.669 -19.355 1.00 69.69 100 ASP A C 1
ATOM 793 O O . ASP A 1 100 ? 0.582 -0.324 -18.967 1.00 69.69 100 ASP A O 1
ATOM 797 N N . VAL A 1 101 ? 2.783 0.076 -19.133 1.00 67.25 101 VAL A N 1
ATOM 798 C CA . VAL A 1 101 ? 2.767 1.365 -18.424 1.00 67.25 101 VAL A CA 1
ATOM 799 C C . VAL A 1 101 ? 2.403 2.504 -19.369 1.00 67.25 101 VAL A C 1
ATOM 801 O O . VAL A 1 101 ? 1.748 3.458 -18.955 1.00 67.25 101 VAL A O 1
ATOM 804 N N . ASP A 1 102 ? 2.881 2.432 -20.607 1.00 66.88 102 ASP A N 1
ATOM 805 C CA . ASP A 1 102 ? 2.637 3.408 -21.663 1.00 66.88 102 ASP A CA 1
ATOM 806 C C . ASP A 1 102 ? 3.068 2.771 -22.992 1.00 66.88 102 ASP A C 1
ATOM 808 O O . ASP A 1 102 ? 4.260 2.545 -23.220 1.00 66.88 102 ASP A O 1
ATOM 812 N N . GLU A 1 103 ? 2.099 2.457 -23.856 1.00 60.78 103 GLU A N 1
ATOM 813 C CA . GLU A 1 103 ? 2.339 1.790 -25.146 1.00 60.78 103 GLU A CA 1
ATOM 814 C C . GLU A 1 103 ? 3.307 2.575 -26.047 1.00 60.78 103 GLU A C 1
ATOM 816 O O . GLU A 1 103 ? 3.985 1.983 -26.887 1.00 60.78 103 GLU A O 1
ATOM 821 N N . ASN A 1 104 ? 3.424 3.891 -25.830 1.00 59.12 104 ASN A N 1
ATOM 822 C CA . ASN A 1 104 ? 4.275 4.794 -26.601 1.00 59.12 104 ASN A CA 1
ATOM 823 C C . ASN A 1 104 ? 5.541 5.237 -25.845 1.00 59.12 104 ASN A C 1
ATOM 825 O O . ASN A 1 104 ? 6.330 6.027 -26.374 1.00 59.12 104 ASN A O 1
ATOM 829 N N . ALA A 1 105 ? 5.773 4.764 -24.616 1.00 60.44 105 ALA A N 1
ATOM 830 C CA . ALA A 1 105 ? 6.949 5.173 -23.860 1.00 60.44 105 ALA A CA 1
ATOM 831 C C . ALA A 1 105 ? 8.231 4.548 -24.415 1.00 60.44 105 ALA A C 1
ATOM 833 O O . ALA A 1 105 ? 8.381 3.331 -24.526 1.00 60.44 105 ALA A O 1
ATOM 834 N N . ALA A 1 106 ? 9.229 5.400 -24.655 1.00 63.06 106 ALA A N 1
ATOM 835 C CA . ALA A 1 106 ? 10.583 4.940 -24.915 1.00 63.06 106 ALA A CA 1
ATOM 836 C C . ALA A 1 106 ? 11.125 4.146 -23.699 1.00 63.06 106 ALA A C 1
ATOM 838 O O . ALA A 1 106 ? 10.934 4.584 -22.557 1.00 63.06 106 ALA A O 1
ATOM 839 N N . PRO A 1 107 ? 11.894 3.056 -23.904 1.00 64.06 107 PRO A N 1
ATOM 840 C CA . PRO A 1 107 ? 12.463 2.238 -22.820 1.00 64.06 107 PRO A CA 1
ATOM 841 C C . PRO A 1 107 ? 13.245 3.048 -21.771 1.00 64.06 107 PRO A C 1
ATOM 843 O O . PRO A 1 107 ? 13.229 2.750 -20.575 1.00 64.06 107 PRO A O 1
ATOM 846 N N . ARG A 1 108 ? 13.892 4.137 -22.208 1.00 68.88 108 ARG A N 1
ATOM 847 C CA . ARG A 1 108 ? 14.635 5.065 -21.345 1.00 68.88 108 ARG A CA 1
ATOM 848 C C . ARG A 1 108 ? 13.741 5.747 -20.306 1.00 68.88 108 ARG A C 1
ATOM 850 O O . ARG A 1 108 ? 14.099 5.788 -19.134 1.00 68.88 108 ARG A O 1
ATOM 857 N N . THR A 1 109 ? 12.558 6.205 -20.709 1.00 72.38 109 THR A N 1
ATOM 858 C CA . THR A 1 109 ? 11.592 6.879 -19.827 1.00 72.38 109 THR A CA 1
ATOM 859 C C . THR A 1 109 ? 11.159 5.967 -18.687 1.00 72.38 109 THR A C 1
ATOM 861 O O . THR A 1 109 ? 10.963 6.399 -17.551 1.00 72.38 109 THR A O 1
ATOM 864 N N . ALA A 1 110 ? 11.026 4.683 -18.982 1.00 68.88 110 ALA A N 1
ATOM 865 C CA . ALA A 1 110 ? 10.523 3.712 -18.040 1.00 68.88 110 ALA A CA 1
ATOM 866 C C . ALA A 1 110 ? 11.615 3.270 -17.040 1.00 68.88 110 ALA A C 1
ATOM 868 O O . ALA A 1 110 ? 11.360 3.185 -15.832 1.00 68.88 110 ALA A O 1
ATOM 869 N N . ARG A 1 111 ? 12.870 3.158 -17.500 1.00 74.62 111 ARG A N 1
ATOM 870 C CA . ARG A 1 111 ? 14.053 3.021 -16.632 1.00 74.62 111 ARG A CA 1
ATOM 871 C C . ARG A 1 111 ? 14.207 4.211 -15.682 1.00 74.62 111 ARG A C 1
ATOM 873 O O . ARG A 1 111 ? 14.451 4.008 -14.492 1.00 74.62 111 ARG A O 1
ATOM 880 N N . ASP A 1 112 ? 13.997 5.430 -16.176 1.00 81.19 112 ASP A N 1
ATOM 881 C CA . ASP A 1 112 ? 14.065 6.655 -15.370 1.00 81.19 112 ASP A CA 1
ATOM 882 C C . ASP A 1 112 ? 12.956 6.702 -14.306 1.00 81.19 112 ASP A C 1
ATOM 884 O O . ASP A 1 112 ? 13.216 7.059 -13.155 1.00 81.19 112 ASP A O 1
ATOM 888 N N . ARG A 1 113 ? 11.724 6.289 -14.644 1.00 81.12 113 ARG A N 1
ATOM 889 C CA . ARG A 1 113 ? 10.616 6.178 -13.675 1.00 81.12 113 ARG A CA 1
ATOM 890 C C . ARG A 1 113 ? 10.924 5.151 -12.582 1.00 81.12 113 ARG A C 1
ATOM 892 O O . ARG A 1 113 ? 10.732 5.455 -11.406 1.00 81.12 113 ARG A O 1
ATOM 899 N N . LYS A 1 114 ? 11.466 3.983 -12.944 1.00 81.56 114 LYS A N 1
ATOM 900 C CA . LYS A 1 114 ? 11.898 2.958 -11.979 1.00 81.56 114 LYS A CA 1
ATOM 901 C C . LYS A 1 114 ? 13.022 3.463 -11.079 1.00 81.56 114 LYS A C 1
ATOM 903 O O . LYS A 1 114 ? 12.974 3.251 -9.872 1.00 81.56 114 LYS A O 1
ATOM 908 N N . TYR A 1 115 ? 14.013 4.155 -11.642 1.00 83.69 115 TYR A N 1
ATOM 909 C CA . TYR A 1 115 ? 15.094 4.758 -10.865 1.00 83.69 115 TYR A CA 1
ATOM 910 C C . TYR A 1 115 ? 14.557 5.777 -9.853 1.00 83.69 115 TYR A C 1
ATOM 912 O O . TYR A 1 115 ? 14.905 5.705 -8.678 1.00 83.69 115 TYR A O 1
ATOM 920 N N . ARG A 1 116 ? 13.652 6.671 -10.273 1.00 84.62 116 ARG A N 1
ATOM 921 C CA . ARG A 1 116 ? 13.014 7.654 -9.381 1.00 84.62 116 ARG A CA 1
ATOM 922 C C . ARG A 1 116 ? 12.183 6.995 -8.286 1.00 84.62 116 ARG A C 1
ATOM 924 O O . ARG A 1 116 ? 12.307 7.394 -7.134 1.00 84.62 116 ARG A O 1
ATOM 931 N N . LEU A 1 117 ? 11.374 5.988 -8.625 1.00 84.06 117 LEU A N 1
ATOM 932 C CA . LEU A 1 117 ? 10.629 5.216 -7.629 1.00 84.06 117 LEU A CA 1
ATOM 933 C C . LEU A 1 117 ? 11.591 4.561 -6.635 1.00 84.06 117 LEU A C 1
ATOM 935 O O . LEU A 1 117 ? 11.396 4.692 -5.436 1.00 84.06 117 LEU A O 1
ATOM 939 N N . GLY A 1 118 ? 12.664 3.938 -7.127 1.00 83.44 118 GLY A N 1
ATOM 940 C CA . GLY A 1 118 ? 13.714 3.369 -6.292 1.00 83.44 118 GLY A CA 1
ATOM 941 C C . GLY A 1 118 ? 14.311 4.397 -5.335 1.00 83.44 118 GLY A C 1
ATOM 942 O O . GLY A 1 118 ? 14.385 4.123 -4.149 1.00 83.44 118 GLY A O 1
ATOM 943 N N . GLN A 1 119 ? 14.672 5.593 -5.805 1.00 84.31 119 GLN A N 1
ATOM 944 C CA . GLN A 1 119 ? 15.249 6.647 -4.959 1.00 84.31 119 GLN A CA 1
ATOM 945 C C . GLN A 1 119 ? 14.296 7.126 -3.858 1.00 84.31 119 GLN A C 1
ATOM 947 O O . GLN A 1 119 ? 14.712 7.247 -2.713 1.00 84.31 119 GLN A O 1
ATOM 952 N N . LEU A 1 120 ? 13.011 7.314 -4.171 1.00 81.69 120 LEU A N 1
ATOM 953 C CA . LEU A 1 120 ? 11.998 7.747 -3.194 1.00 81.69 120 LEU A CA 1
ATOM 954 C C . LEU A 1 120 ? 11.795 6.750 -2.046 1.00 81.69 120 LEU A C 1
ATOM 956 O O . LEU A 1 120 ? 11.271 7.085 -0.988 1.00 81.69 120 LEU A O 1
ATOM 960 N N . VAL A 1 121 ? 12.163 5.500 -2.293 1.00 80.31 121 VAL A N 1
ATOM 961 C CA . VAL A 1 121 ? 11.691 4.357 -1.531 1.00 80.31 121 VAL A CA 1
ATOM 962 C C . VAL A 1 121 ? 12.853 3.562 -0.907 1.00 80.31 121 VAL A C 1
ATOM 964 O O . VAL A 1 121 ? 12.664 2.853 0.084 1.00 80.31 121 VAL A O 1
ATOM 967 N N . LYS A 1 122 ? 14.081 3.738 -1.415 1.00 72.44 122 LYS A N 1
ATOM 968 C CA . LYS A 1 122 ? 15.325 3.102 -0.945 1.00 72.44 122 LYS A CA 1
ATOM 969 C C . LYS A 1 122 ? 15.621 3.393 0.525 1.00 72.44 122 LYS A C 1
ATOM 971 O O . LYS A 1 122 ? 16.161 2.536 1.214 1.00 72.44 122 LYS A O 1
ATOM 976 N N . GLU A 1 123 ? 15.227 4.563 1.013 1.00 62.28 123 GLU A N 1
ATOM 977 C CA . GLU A 1 123 ? 15.424 4.967 2.409 1.00 62.28 123 GLU A CA 1
ATOM 978 C C . GLU A 1 123 ? 14.420 4.310 3.375 1.00 62.28 123 GLU A C 1
ATOM 980 O O . GLU A 1 123 ? 14.612 4.352 4.586 1.00 62.28 123 GLU A O 1
ATOM 985 N N . LYS A 1 124 ? 13.354 3.667 2.870 1.00 65.62 124 LYS A N 1
ATOM 986 C CA . LYS A 1 124 ? 12.165 3.301 3.668 1.00 65.62 124 LYS A CA 1
ATOM 987 C C . LYS A 1 124 ? 11.935 1.801 3.815 1.00 65.62 124 LYS A C 1
ATOM 989 O O . LYS A 1 124 ? 10.809 1.364 4.029 1.00 65.62 124 LYS A O 1
ATOM 994 N N . SER A 1 125 ? 13.003 1.003 3.729 1.00 70.25 125 SER A N 1
ATOM 995 C CA . SER A 1 125 ? 12.958 -0.458 3.927 1.00 70.25 125 SER A CA 1
ATOM 996 C C . SER A 1 125 ? 11.926 -1.178 3.052 1.00 70.25 125 SER A C 1
ATOM 998 O O . SER A 1 125 ? 11.369 -2.187 3.470 1.00 70.25 125 SER A O 1
ATOM 1000 N N . PHE A 1 126 ? 11.649 -0.650 1.865 1.00 81.12 126 PHE A N 1
ATOM 1001 C CA . PHE A 1 126 ? 10.625 -1.141 0.945 1.00 81.12 126 PHE A CA 1
ATOM 1002 C C . PHE A 1 126 ? 11.023 -2.456 0.262 1.00 81.12 126 PHE A C 1
ATOM 1004 O O . PHE A 1 126 ? 12.224 -2.729 0.146 1.00 81.12 126 PHE A O 1
ATOM 1011 N N . PRO A 1 127 ? 10.066 -3.266 -0.233 1.00 81.25 127 PRO A N 1
ATOM 1012 C CA . PRO A 1 127 ? 10.397 -4.468 -0.989 1.00 81.25 127 PRO A CA 1
ATOM 1013 C C . PRO A 1 127 ? 11.234 -4.153 -2.232 1.00 81.25 127 PRO A C 1
ATOM 1015 O O . PRO A 1 127 ? 11.036 -3.146 -2.917 1.00 81.25 127 PRO A O 1
ATOM 1018 N N . HIS A 1 128 ? 12.177 -5.042 -2.532 1.00 83.12 128 HIS A N 1
ATOM 1019 C CA . HIS A 1 128 ? 13.033 -4.893 -3.698 1.00 83.12 128 HIS A CA 1
ATOM 1020 C C . HIS A 1 128 ? 12.212 -5.020 -4.989 1.00 83.12 128 HIS A C 1
ATOM 1022 O O . HIS A 1 128 ? 11.300 -5.841 -5.076 1.00 83.12 128 HIS A O 1
ATOM 1028 N N . ILE A 1 129 ? 12.539 -4.210 -5.997 1.00 83.38 129 ILE A N 1
ATOM 1029 C CA . ILE A 1 129 ? 11.936 -4.314 -7.330 1.00 83.38 129 ILE A CA 1
ATOM 1030 C C . ILE A 1 129 ? 12.902 -5.110 -8.206 1.00 83.38 129 ILE A C 1
ATOM 1032 O O . ILE A 1 129 ? 13.932 -4.585 -8.642 1.00 83.38 129 ILE A O 1
ATOM 1036 N N . GLU A 1 130 ? 12.564 -6.371 -8.453 1.00 81.38 130 GLU A N 1
ATOM 1037 C CA . GLU A 1 130 ? 13.320 -7.259 -9.329 1.00 81.38 130 GLU A CA 1
ATOM 1038 C C . GLU A 1 130 ? 13.145 -6.860 -10.796 1.00 81.38 130 GLU A C 1
ATOM 1040 O O . GLU A 1 130 ? 12.122 -6.302 -11.200 1.00 81.38 130 GLU A O 1
ATOM 1045 N N . CYS A 1 131 ? 14.179 -7.128 -11.592 1.00 78.31 131 CYS A N 1
ATOM 1046 C CA . CYS A 1 131 ? 14.195 -6.882 -13.030 1.00 78.31 131 CYS A CA 1
ATOM 1047 C C . CYS A 1 131 ? 14.544 -8.173 -13.753 1.00 78.31 131 CYS A C 1
ATOM 1049 O O . CYS A 1 131 ? 15.564 -8.791 -13.448 1.00 78.31 131 CYS A O 1
ATOM 1051 N N . GLU A 1 132 ? 13.730 -8.547 -14.729 1.00 80.25 132 GLU A N 1
ATOM 1052 C CA . GLU A 1 132 ? 14.042 -9.637 -15.643 1.00 80.25 132 GLU A CA 1
ATOM 1053 C C . GLU A 1 132 ? 14.846 -9.125 -16.846 1.00 80.25 132 GLU A C 1
ATOM 1055 O O . GLU A 1 132 ? 14.793 -7.945 -17.199 1.00 80.25 132 GLU A O 1
ATOM 1060 N N . LYS A 1 133 ? 15.574 -10.031 -17.513 1.00 65.00 133 LYS A N 1
ATOM 1061 C CA . LYS A 1 133 ? 16.386 -9.748 -18.710 1.00 65.00 133 LYS A CA 1
ATOM 1062 C C . LYS A 1 133 ? 15.604 -9.092 -19.868 1.00 65.00 133 LYS A C 1
ATOM 1064 O O . LYS A 1 133 ? 16.242 -8.494 -20.725 1.00 65.00 133 LYS A O 1
ATOM 1069 N N . ASN A 1 134 ? 14.268 -9.160 -19.868 1.00 64.81 134 ASN A N 1
ATOM 1070 C CA . ASN A 1 134 ? 13.377 -8.620 -20.907 1.00 64.81 134 ASN A CA 1
ATOM 1071 C C . ASN A 1 134 ? 12.628 -7.335 -20.488 1.00 64.81 134 ASN A C 1
ATOM 1073 O O . ASN A 1 134 ? 11.498 -7.116 -20.920 1.00 64.81 134 ASN A O 1
ATOM 1077 N N . ASP A 1 135 ? 13.218 -6.502 -19.622 1.00 70.75 135 ASP A N 1
ATOM 1078 C CA . ASP A 1 135 ? 12.604 -5.25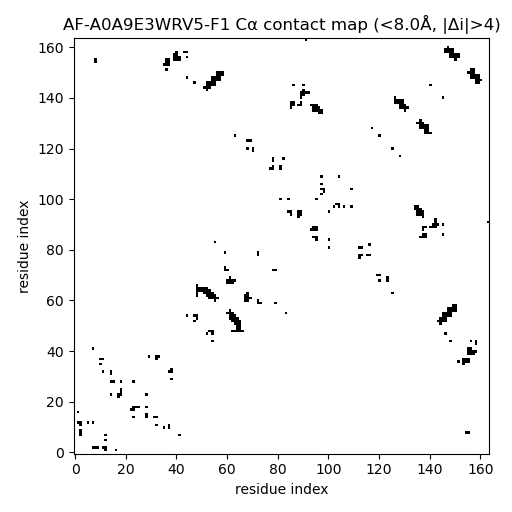1 -19.133 1.00 70.75 135 ASP A CA 1
ATOM 1079 C C . ASP A 1 135 ? 11.266 -5.450 -18.384 1.00 70.75 135 ASP A C 1
ATOM 1081 O O . ASP A 1 135 ? 10.428 -4.548 -18.309 1.00 70.75 135 ASP A O 1
ATOM 1085 N N . GLY A 1 136 ? 11.062 -6.636 -17.807 1.00 79.94 136 GLY A N 1
ATOM 1086 C CA . GLY A 1 136 ? 9.966 -6.917 -16.883 1.00 79.94 136 GLY A CA 1
ATOM 1087 C C . GLY A 1 136 ? 10.333 -6.515 -15.455 1.00 79.94 136 GLY A C 1
ATOM 1088 O O . GLY A 1 136 ? 11.444 -6.791 -14.997 1.00 79.94 136 GLY A O 1
ATOM 1089 N N . TYR A 1 137 ? 9.399 -5.901 -14.731 1.00 83.31 137 TYR A N 1
ATOM 1090 C CA . TYR A 1 137 ? 9.570 -5.501 -13.332 1.00 83.31 137 TYR A CA 1
ATOM 1091 C C . TYR A 1 137 ? 8.545 -6.191 -12.446 1.00 83.31 137 TYR A C 1
ATOM 1093 O O . TYR A 1 137 ? 7.366 -6.270 -12.794 1.00 83.31 137 TYR A O 1
ATOM 1101 N N . ARG A 1 138 ? 8.977 -6.637 -11.269 1.00 86.00 138 ARG A N 1
ATOM 1102 C CA . ARG A 1 138 ? 8.073 -7.145 -10.232 1.00 86.00 138 ARG A CA 1
ATOM 1103 C C . ARG A 1 138 ? 8.545 -6.741 -8.848 1.00 86.00 138 ARG A C 1
ATOM 1105 O O . ARG A 1 138 ? 9.732 -6.494 -8.636 1.00 86.00 138 ARG A O 1
ATOM 1112 N N . ILE A 1 139 ? 7.618 -6.682 -7.904 1.00 87.25 139 ILE A N 1
ATOM 1113 C CA . ILE A 1 139 ? 7.952 -6.491 -6.495 1.00 87.25 139 ILE A CA 1
ATOM 1114 C C . ILE A 1 139 ? 8.316 -7.859 -5.913 1.00 87.25 139 ILE A C 1
ATOM 1116 O O . ILE A 1 139 ? 7.639 -8.847 -6.180 1.00 87.25 139 ILE A O 1
ATOM 1120 N N . GLN A 1 140 ? 9.381 -7.931 -5.120 1.00 87.56 140 GLN A N 1
ATOM 1121 C CA . GLN A 1 140 ? 9.801 -9.154 -4.439 1.00 87.56 140 GLN A CA 1
ATOM 1122 C C . GLN A 1 140 ? 8.915 -9.427 -3.209 1.00 87.56 140 GLN A C 1
ATOM 1124 O O . GLN A 1 140 ? 9.359 -9.321 -2.068 1.00 87.56 140 GLN A O 1
ATOM 1129 N N . LEU A 1 141 ? 7.635 -9.717 -3.450 1.00 86.56 141 LEU A N 1
ATOM 1130 C CA . LEU A 1 141 ? 6.626 -10.084 -2.453 1.00 86.56 141 LEU A CA 1
ATOM 1131 C C . LEU A 1 141 ? 5.691 -11.150 -3.030 1.00 86.56 141 LEU A C 1
ATOM 1133 O O . LEU A 1 141 ? 5.435 -11.157 -4.236 1.00 86.56 141 LEU A O 1
ATOM 1137 N N . SER A 1 142 ? 5.159 -12.029 -2.175 1.00 85.00 142 SER A N 1
ATOM 1138 C CA . SER A 1 142 ? 4.079 -12.932 -2.592 1.00 85.00 142 SER A CA 1
ATOM 1139 C C . SER A 1 142 ? 2.774 -12.155 -2.795 1.00 85.00 142 SER A C 1
ATOM 1141 O O . SER A 1 142 ? 2.588 -11.064 -2.251 1.00 85.00 142 SER A O 1
ATOM 1143 N N . ALA A 1 143 ? 1.845 -12.712 -3.575 1.00 83.88 143 ALA A N 1
ATOM 1144 C CA . ALA A 1 143 ? 0.544 -12.087 -3.822 1.00 83.88 143 ALA A CA 1
ATOM 1145 C C . ALA A 1 143 ? -0.231 -11.808 -2.518 1.00 83.88 143 ALA A C 1
ATOM 1147 O O . ALA A 1 143 ? -0.877 -10.769 -2.375 1.00 83.88 143 ALA A O 1
ATOM 1148 N N . ASP A 1 144 ? -0.103 -12.710 -1.550 1.00 82.81 144 ASP A N 1
ATOM 1149 C CA . ASP A 1 144 ? -0.715 -12.664 -0.217 1.00 82.81 144 ASP A CA 1
ATOM 1150 C C . ASP A 1 144 ? -0.134 -11.541 0.657 1.00 82.81 144 ASP A C 1
ATOM 1152 O O . ASP A 1 144 ? -0.787 -11.059 1.580 1.00 82.81 144 ASP A O 1
ATOM 1156 N N . GLN A 1 145 ? 1.079 -11.084 0.340 1.00 86.75 145 GLN A N 1
ATOM 1157 C CA . GLN A 1 145 ? 1.740 -9.960 1.001 1.00 86.75 145 GLN A CA 1
ATOM 1158 C C . GLN A 1 145 ? 1.397 -8.607 0.364 1.00 86.75 145 GLN A C 1
ATOM 1160 O O . GLN A 1 145 ? 1.935 -7.591 0.802 1.00 86.75 145 GLN A O 1
ATOM 1165 N N . ILE A 1 146 ? 0.530 -8.564 -0.654 1.00 87.62 146 ILE A N 1
ATOM 1166 C CA . ILE A 1 146 ? 0.116 -7.331 -1.332 1.00 87.62 146 ILE A CA 1
ATOM 1167 C C . ILE A 1 146 ? -1.387 -7.125 -1.148 1.00 87.62 146 ILE A C 1
ATOM 1169 O O . ILE A 1 146 ? -2.228 -7.849 -1.693 1.00 87.62 146 ILE A O 1
ATOM 1173 N N . LEU A 1 147 ? -1.747 -6.078 -0.414 1.00 87.88 147 LEU A N 1
ATOM 1174 C CA . LEU A 1 147 ? -3.127 -5.759 -0.072 1.00 87.88 147 LEU A CA 1
ATOM 1175 C C . LEU A 1 147 ? -3.489 -4.364 -0.580 1.00 87.88 147 LEU A C 1
ATOM 1177 O O . LEU A 1 147 ? -2.721 -3.411 -0.465 1.00 87.88 147 LEU A O 1
ATOM 1181 N N . PHE A 1 148 ? -4.680 -4.256 -1.159 1.00 85.75 148 PHE A N 1
ATOM 1182 C CA . PHE A 1 148 ? -5.192 -3.024 -1.746 1.00 85.75 148 PHE A CA 1
ATOM 1183 C C . PHE A 1 148 ? -6.415 -2.579 -0.970 1.00 85.75 148 PHE A C 1
ATOM 1185 O O . PHE A 1 148 ? -7.295 -3.395 -0.714 1.00 85.75 148 PHE A O 1
ATOM 1192 N N . PHE A 1 149 ? -6.498 -1.294 -0.654 1.00 84.31 149 PHE A N 1
ATOM 1193 C CA . PHE A 1 149 ? -7.634 -0.709 0.043 1.00 84.31 149 PHE A CA 1
ATOM 1194 C C . PHE A 1 149 ? -8.141 0.543 -0.680 1.00 84.31 149 PHE A C 1
ATOM 1196 O O . PHE A 1 149 ? -7.382 1.298 -1.292 1.00 84.31 149 PHE A O 1
ATOM 1203 N N . GLU A 1 150 ? -9.443 0.789 -0.593 1.00 79.12 150 GLU A N 1
ATOM 1204 C CA . GLU A 1 150 ? -10.075 2.038 -1.026 1.00 79.12 150 GLU A CA 1
ATOM 1205 C C . GLU A 1 150 ? -10.797 2.699 0.139 1.00 79.12 150 GLU A C 1
ATOM 1207 O O . GLU A 1 150 ? -11.367 2.005 0.976 1.00 79.12 150 GLU A O 1
ATOM 1212 N N . ALA A 1 151 ? -10.814 4.032 0.178 1.00 68.12 151 ALA A N 1
ATOM 1213 C CA . ALA A 1 151 ? -11.721 4.749 1.060 1.00 68.12 151 ALA A CA 1
ATOM 1214 C C . ALA A 1 151 ? -13.167 4.445 0.636 1.00 68.12 151 ALA A C 1
ATOM 1216 O O . ALA A 1 151 ? -13.616 4.817 -0.446 1.00 68.12 151 ALA A O 1
ATOM 1217 N N . GLY A 1 152 ? -13.885 3.726 1.484 1.00 57.47 152 GLY A N 1
ATOM 1218 C CA . GLY A 1 152 ? -15.293 3.435 1.318 1.00 57.47 152 GLY A CA 1
ATOM 1219 C C . GLY A 1 152 ? -16.142 4.705 1.443 1.00 57.47 152 GLY A C 1
ATOM 1220 O O . GLY A 1 152 ? -15.750 5.664 2.114 1.00 57.47 152 GLY A O 1
ATOM 1221 N N . PRO A 1 153 ? -17.353 4.705 0.864 1.00 46.12 153 PRO A N 1
ATO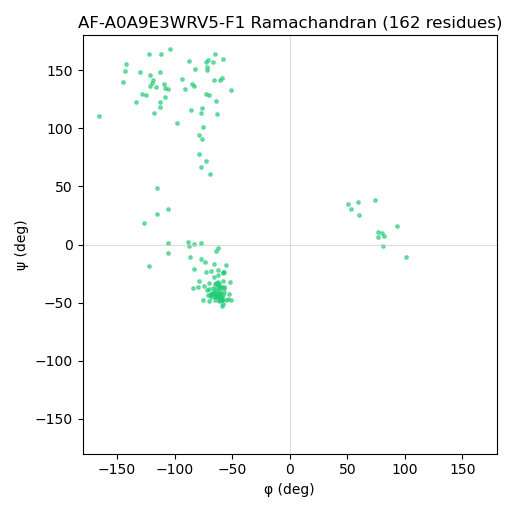M 1222 C CA . PRO A 1 153 ? -18.219 5.884 0.759 1.00 46.12 153 PRO A CA 1
ATOM 1223 C C . PRO A 1 153 ? -18.703 6.455 2.104 1.00 46.12 153 PRO A C 1
ATOM 1225 O O . PRO A 1 153 ? -19.374 7.482 2.123 1.00 46.12 153 PRO A O 1
ATOM 1228 N N . ARG A 1 154 ? -18.401 5.795 3.229 1.00 51.50 154 ARG A N 1
ATOM 1229 C CA . ARG A 1 154 ? -18.836 6.183 4.580 1.00 51.50 154 ARG A CA 1
ATOM 1230 C C . ARG A 1 154 ? -17.691 6.309 5.594 1.00 51.50 154 ARG A C 1
ATOM 1232 O O . ARG A 1 154 ? -17.952 6.317 6.787 1.00 51.50 154 ARG A O 1
ATOM 1239 N N . GLY A 1 155 ? -16.442 6.447 5.135 1.00 51.12 155 GLY A N 1
ATOM 1240 C CA . GLY A 1 155 ? -15.309 6.801 6.007 1.00 51.12 155 GLY A CA 1
ATOM 1241 C C . GLY A 1 155 ? -14.497 5.638 6.598 1.00 51.12 155 GLY A C 1
ATOM 1242 O O . GLY A 1 155 ? -13.720 5.866 7.520 1.00 51.12 155 GLY A O 1
ATOM 1243 N N . GLY A 1 156 ? -14.629 4.419 6.064 1.00 58.78 156 GLY A N 1
ATOM 1244 C CA . GLY A 1 156 ? -13.773 3.263 6.390 1.00 58.78 156 GLY A CA 1
ATOM 1245 C C . GLY A 1 156 ? -13.089 2.692 5.144 1.00 58.78 156 GLY A C 1
ATOM 1246 O O . GLY A 1 156 ? -13.517 2.993 4.038 1.00 58.78 156 GLY A O 1
ATOM 1247 N N . PHE A 1 157 ? -12.042 1.873 5.284 1.00 63.59 157 PHE A N 1
ATOM 1248 C CA . PHE A 1 157 ? -11.322 1.301 4.132 1.00 63.59 157 PHE A CA 1
ATOM 1249 C C . PHE A 1 157 ? -11.878 -0.054 3.681 1.00 63.59 157 PHE A C 1
ATOM 1251 O O . PHE A 1 157 ? -12.089 -0.927 4.499 1.00 63.59 157 PHE A O 1
ATOM 1258 N N . VAL A 1 158 ? -12.085 -0.293 2.392 1.00 69.06 158 VAL A N 1
ATOM 1259 C CA . VAL A 1 158 ? -12.533 -1.602 1.887 1.00 69.06 158 VAL A CA 1
ATOM 1260 C C . VAL A 1 158 ? -11.383 -2.272 1.155 1.00 69.06 158 VAL A C 1
ATOM 1262 O O . VAL A 1 158 ? -10.797 -1.667 0.257 1.00 69.06 158 VAL A O 1
ATOM 1265 N N . GLU A 1 159 ? -11.056 -3.512 1.528 1.00 74.00 159 GLU A N 1
ATOM 1266 C CA . GLU A 1 159 ? -10.071 -4.305 0.793 1.00 74.00 159 GLU A CA 1
ATOM 1267 C C . GLU A 1 159 ? -10.585 -4.578 -0.631 1.00 74.00 159 GLU A C 1
ATOM 1269 O O . GLU A 1 159 ? -11.655 -5.162 -0.830 1.00 74.00 159 GLU A O 1
ATOM 1274 N N . MET A 1 160 ? -9.814 -4.185 -1.643 1.00 74.56 160 MET A N 1
ATOM 1275 C CA . MET A 1 160 ? -10.110 -4.503 -3.034 1.00 74.56 160 MET A CA 1
ATOM 1276 C C . MET A 1 160 ? -9.756 -5.965 -3.319 1.00 74.56 160 MET A C 1
ATOM 1278 O O . MET A 1 160 ? -8.646 -6.291 -3.749 1.00 74.56 160 MET A O 1
ATOM 1282 N N . ARG A 1 161 ? -10.727 -6.858 -3.144 1.00 61.72 161 ARG A N 1
ATOM 1283 C CA . ARG A 1 161 ? -10.663 -8.219 -3.684 1.00 61.72 161 ARG A CA 1
ATOM 1284 C C . ARG A 1 161 ? -11.008 -8.182 -5.170 1.00 61.72 161 ARG A C 1
ATOM 1286 O O . ARG A 1 161 ? -12.136 -8.471 -5.554 1.00 61.72 161 ARG A O 1
ATOM 1293 N N . ARG A 1 162 ? -10.072 -7.771 -6.029 1.00 48.97 162 ARG A N 1
ATOM 1294 C CA . ARG A 1 162 ? -10.233 -8.062 -7.460 1.00 48.97 162 ARG A CA 1
ATOM 1295 C C . ARG A 1 162 ? -9.898 -9.532 -7.678 1.00 48.97 162 ARG A C 1
ATOM 1297 O O . ARG A 1 162 ? -8.783 -9.952 -7.379 1.00 48.97 162 ARG A O 1
ATOM 1304 N N . HIS A 1 163 ? -10.902 -10.280 -8.131 1.00 36.66 163 HIS A N 1
ATOM 1305 C CA . HIS A 1 163 ? -10.732 -11.604 -8.711 1.00 36.66 163 HIS A CA 1
ATOM 1306 C C . HIS A 1 163 ? -9.661 -11.530 -9.805 1.00 36.66 163 HIS A C 1
ATOM 1308 O O . HIS A 1 163 ? -9.657 -10.581 -10.594 1.00 36.66 163 HIS A O 1
ATOM 1314 N N . ALA A 1 164 ? -8.738 -12.491 -9.749 1.00 31.92 164 ALA A N 1
ATOM 1315 C CA . ALA A 1 164 ? -7.824 -12.813 -10.835 1.00 31.92 164 ALA A CA 1
ATOM 1316 C C . ALA A 1 164 ? -8.603 -13.147 -12.115 1.00 31.92 164 ALA A C 1
ATOM 1318 O O . ALA A 1 164 ? -9.729 -13.684 -11.982 1.00 31.92 164 ALA A O 1
#

Foldseek 3Di:
DQCVVPVADPQLSVLVVCVVVVVDDPVRSCVSCVVLVVPPFVVVVQVLLCVQFWEAEPVGWTGGHNHTLPFPCVVVVLLSVVVVVQLVQQLVVHWDAPCNSPVPDDLVVVVVSVVVNCVSCVVPPAFDWDADPRRTTHGPDHSVSRWYWYQDPNGGIDIPPDDD

Solvent-accessible surface area (backbone atoms only — not comparable to full-atom values): 9204 Å² total; per-residue (Å²): 110,63,28,74,77,67,76,45,51,68,69,50,33,52,52,52,49,36,35,75,72,65,80,32,54,70,71,58,42,57,47,48,27,50,77,60,45,58,55,55,15,60,62,51,50,50,50,43,31,70,72,36,24,43,36,42,33,76,88,60,46,41,31,44,66,53,38,75,53,92,54,69,34,86,84,36,49,71,42,44,52,49,51,54,51,28,50,53,27,21,46,70,74,39,64,36,42,56,60,79,77,36,81,84,59,55,72,66,61,50,52,51,45,50,50,51,41,45,64,74,34,66,85,63,82,56,75,55,74,48,74,47,99,82,63,26,32,28,49,68,58,58,38,91,37,52,46,42,32,34,81,37,101,65,80,25,36,42,73,62,81,73,79,128

Sequence (164 aa):
MWMFLQGVSNVRALLDVAALLGFLSEPNRSWLLRATGEAGGNAQLQQAIKSGALVLIKSRECYFKGALVDVEWNRHKNSWELLWMLAQRTKAGGWLSFRDVDENAAPRTARDRKYRLGQLVKEKSFPHIECEKNDGYRIQLSADQILFFEAGPRGGFVEMRRHA

Secondary structure (DSSP, 8-state):
-HHHHHT--HHHHHHHHHHHTTSS-HHHHHHHHHHHT-SSHHHHHHHHHHHT-EEEETTTEEEETTEE----TTT-HHHHHHHHHHHHHHHTTPPEEHHHH-TT--HHHHHHHHHHHHHHHHTTTPPPEEE-TTSEEEESS-GGGEEEEEE-TTSSEEE-----